Protein AF-A0A534AR55-F1 (afdb_monomer)

Solvent-accessible surface area (backbone atoms only — not comparable to full-atom values): 7853 Å² total; per-residue (Å²): 132,84,61,60,52,70,44,65,52,69,34,85,51,92,55,43,32,31,30,61,45,43,33,37,24,42,66,84,42,78,16,40,30,72,46,45,37,42,34,72,70,40,42,94,54,61,53,88,79,48,75,90,43,54,80,65,38,80,51,74,56,60,66,39,70,44,42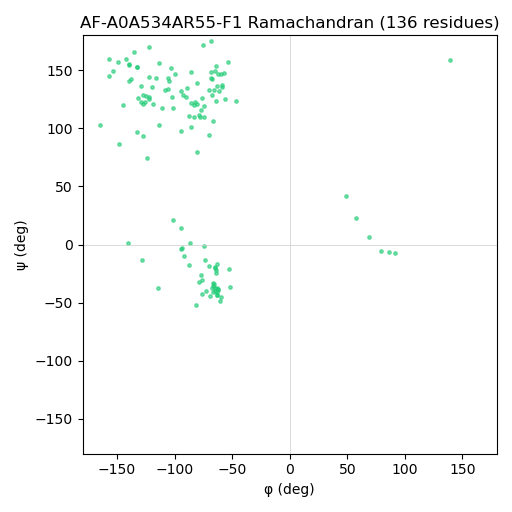,44,79,36,70,48,42,64,32,45,43,66,62,52,90,90,42,68,51,57,55,37,47,59,50,40,71,70,34,90,88,38,46,74,44,51,37,39,25,31,24,40,88,84,69,53,19,31,45,33,37,80,94,44,97,63,65,41,80,41,96,60,74,76,82,64,96,51,52,46,58,74

Radius of gyration: 15.29 Å; Cα contacts (8 Å, |Δi|>4): 285; chains: 1; bounding box: 42×29×42 Å

Sequence (138 aa):
MRHALYLSLLNTGIGPARLRSIELSFAGRPAATVRALLAICCTQEPESSLPNTSYWSSGDLRGFMLQAGKDVALFAWPDAPGDPRWARLDAARKNKNTTIGVRVCYCSVFDECYLHDIAYREPRRVGACPTPAVPYGD

Foldseek 3Di:
DWDKDWDKDAAQDPFWWQWAFKWKDKLPHTDQAVLSRLCVFFDVDPSVPDDPFQPFDQWDSHRPTAGHRDMGIRGMGIRDPPPSSRVRVVVQCVDPNMHTKMWTWIAGPVRFIWIDIPVDPDTDTDPHDDDDPRTHHD

Nearest PDB structures (foldseek):
  6jbz-assembly1_C  TM=3.070E-01  e=4.778E-01  Mycobacterium tuberculosis
  6htn-assembly1_B  TM=5.332E-01  e=7.062E+00  Kordia periserrulae
  1ofz-assembly1_B  TM=3.623E-01  e=9.889E+00  Aleuria aurantia

Structure (mmCIF, N/CA/C/O backbone):
data_AF-A0A534AR55-F1
#
_entry.id   AF-A0A534AR55-F1
#
loop_
_atom_site.group_PDB
_atom_site.id
_atom_site.type_symbol
_atom_site.label_atom_id
_atom_site.label_alt_id
_atom_site.label_comp_id
_atom_site.label_asym_id
_atom_site.label_entity_id
_atom_site.label_seq_id
_atom_site.pdbx_PDB_ins_code
_atom_site.Cartn_x
_atom_site.Cartn_y
_atom_site.Cartn_z
_atom_site.occupancy
_atom_site.B_iso_or_equiv
_atom_site.auth_seq_id
_atom_site.auth_comp_id
_atom_site.auth_asym_id
_atom_site.auth_atom_id
_atom_site.pdbx_PDB_model_num
ATOM 1 N N . MET A 1 1 ? 24.965 -3.003 1.110 1.00 44.12 1 MET A N 1
ATOM 2 C CA . MET A 1 1 ? 23.554 -3.352 1.392 1.00 44.12 1 MET A CA 1
ATOM 3 C C . MET A 1 1 ? 22.839 -3.468 0.056 1.00 44.12 1 MET A C 1
ATOM 5 O O . MET A 1 1 ? 23.085 -2.618 -0.788 1.00 44.12 1 MET A O 1
ATOM 9 N N . ARG A 1 2 ? 22.041 -4.516 -0.176 1.00 52.69 2 ARG A N 1
ATOM 10 C CA . ARG A 1 2 ? 21.234 -4.644 -1.405 1.00 52.69 2 ARG A CA 1
ATOM 11 C C . ARG A 1 2 ? 20.020 -3.713 -1.278 1.00 52.69 2 ARG A C 1
ATOM 13 O O . ARG A 1 2 ? 19.337 -3.787 -0.259 1.00 52.69 2 ARG A O 1
ATOM 20 N N . HIS A 1 3 ? 19.785 -2.821 -2.240 1.00 72.88 3 HIS A N 1
ATOM 21 C CA . HIS A 1 3 ? 18.646 -1.895 -2.204 1.00 72.88 3 HIS A CA 1
ATOM 22 C C . HIS A 1 3 ? 17.366 -2.637 -2.602 1.00 72.88 3 HIS A C 1
ATOM 24 O O . HIS A 1 3 ? 17.249 -3.073 -3.734 1.00 72.88 3 HIS A O 1
ATOM 30 N N . ALA A 1 4 ? 16.387 -2.780 -1.711 1.00 81.06 4 ALA A N 1
ATOM 31 C CA . ALA A 1 4 ? 15.070 -3.304 -2.078 1.00 81.06 4 ALA A CA 1
ATOM 32 C C . ALA A 1 4 ? 14.045 -2.168 -2.125 1.00 81.06 4 ALA A C 1
ATOM 34 O O . ALA A 1 4 ? 14.061 -1.279 -1.270 1.00 81.06 4 ALA A O 1
ATOM 35 N N . LEU A 1 5 ? 13.142 -2.216 -3.101 1.00 84.75 5 LEU A N 1
ATOM 36 C CA . LEU A 1 5 ? 11.927 -1.409 -3.089 1.00 84.75 5 LEU A CA 1
ATOM 37 C C . LEU A 1 5 ? 10.853 -2.217 -2.382 1.00 84.75 5 LEU A C 1
ATOM 39 O O . LEU A 1 5 ? 10.607 -3.360 -2.748 1.00 84.75 5 LEU A O 1
ATOM 43 N N . TYR A 1 6 ? 10.217 -1.644 -1.373 1.00 85.31 6 TYR A N 1
ATOM 44 C CA . TYR A 1 6 ? 9.138 -2.309 -0.662 1.00 85.31 6 TYR A CA 1
ATOM 45 C C . TYR A 1 6 ? 8.031 -1.321 -0.341 1.00 85.31 6 TYR A C 1
ATOM 47 O O . TYR A 1 6 ? 8.257 -0.115 -0.229 1.00 85.31 6 TYR A O 1
ATOM 55 N N . LEU A 1 7 ? 6.832 -1.866 -0.199 1.00 84.31 7 LEU A N 1
ATOM 56 C CA . LEU A 1 7 ? 5.683 -1.164 0.329 1.00 84.31 7 LEU A CA 1
ATOM 57 C C . LEU A 1 7 ? 5.112 -2.013 1.456 1.00 84.31 7 LEU A C 1
ATOM 59 O O . LEU A 1 7 ? 4.735 -3.162 1.230 1.00 84.31 7 LEU A O 1
ATOM 63 N N . SER A 1 8 ? 5.055 -1.454 2.659 1.00 87.69 8 SER A N 1
ATOM 64 C CA . SER A 1 8 ? 4.490 -2.115 3.830 1.00 87.69 8 SER A CA 1
ATOM 65 C C . SER A 1 8 ? 3.539 -1.191 4.577 1.00 87.69 8 SER A C 1
ATOM 67 O O . SER A 1 8 ? 3.650 0.035 4.522 1.00 87.69 8 SER A O 1
ATOM 69 N N . LEU A 1 9 ? 2.579 -1.801 5.263 1.00 89.31 9 LEU A N 1
ATOM 70 C CA . LEU A 1 9 ? 1.705 -1.133 6.213 1.00 89.31 9 LEU A CA 1
ATOM 71 C C . LEU A 1 9 ? 2.216 -1.441 7.611 1.00 89.31 9 LEU A C 1
ATOM 73 O O . LEU A 1 9 ? 2.221 -2.601 8.006 1.00 89.31 9 LEU A O 1
ATOM 77 N N . LEU A 1 10 ? 2.625 -0.414 8.349 1.00 92.31 10 LEU A N 1
ATOM 78 C CA . LEU A 1 10 ? 3.053 -0.525 9.741 1.00 92.31 10 LEU A CA 1
ATOM 79 C C . LEU A 1 10 ? 1.931 -0.039 10.660 1.00 92.31 10 LEU A C 1
ATOM 81 O O . LEU A 1 10 ? 1.469 1.093 10.525 1.00 92.31 10 LEU A O 1
ATOM 85 N N . ASN A 1 11 ? 1.529 -0.860 11.630 1.00 94.50 11 ASN A N 1
ATOM 86 C CA . ASN A 1 11 ? 0.625 -0.415 12.685 1.00 94.50 11 ASN A CA 1
ATOM 87 C C . ASN A 1 11 ? 1.427 0.232 13.823 1.00 94.50 11 ASN A C 1
ATOM 89 O O . ASN A 1 11 ? 1.997 -0.457 14.668 1.00 94.50 11 ASN A O 1
ATOM 93 N N . THR A 1 12 ? 1.451 1.562 13.854 1.00 92.75 12 THR A N 1
ATOM 94 C CA . THR A 1 12 ? 2.079 2.361 14.922 1.00 92.75 12 THR A CA 1
ATOM 95 C C . THR A 1 12 ? 1.148 2.627 16.110 1.00 92.75 12 THR A C 1
ATOM 97 O O . THR A 1 12 ? 1.536 3.313 17.055 1.00 92.75 12 THR A O 1
ATOM 100 N N . GLY A 1 13 ? -0.083 2.108 16.073 1.00 91.19 13 GLY A N 1
ATOM 101 C CA . GLY A 1 13 ? -1.056 2.233 17.150 1.00 91.19 13 GLY A CA 1
ATOM 102 C C . GLY A 1 13 ? -0.764 1.317 18.340 1.00 91.19 13 GLY A C 1
ATOM 103 O O . GLY A 1 13 ? 0.086 0.431 18.292 1.00 91.19 13 GLY A O 1
ATOM 104 N N . ILE A 1 14 ? -1.521 1.521 19.421 1.00 93.69 14 ILE A N 1
ATOM 105 C CA . ILE A 1 14 ? -1.382 0.764 20.678 1.00 93.69 14 ILE A CA 1
ATOM 106 C C . ILE A 1 14 ? -1.986 -0.648 20.565 1.00 93.69 14 ILE A C 1
ATOM 108 O O . ILE A 1 14 ? -1.522 -1.577 21.222 1.00 93.69 14 ILE A O 1
ATOM 112 N N . GLY A 1 15 ? -3.027 -0.821 19.744 1.00 93.88 15 GLY A N 1
ATOM 113 C CA . GLY A 1 15 ? -3.781 -2.071 19.624 1.00 93.88 15 GLY A CA 1
ATOM 114 C C . GLY A 1 15 ? -3.812 -2.640 18.202 1.00 93.88 15 GLY A C 1
ATOM 115 O O . GLY A 1 15 ? -3.408 -1.965 17.251 1.00 93.88 15 GLY A O 1
ATOM 116 N N . PRO A 1 16 ? -4.309 -3.880 18.033 1.00 95.44 16 PRO A N 1
ATOM 117 C CA . PRO A 1 16 ? -4.517 -4.466 16.717 1.00 95.44 16 PRO A CA 1
ATOM 118 C C . PRO A 1 16 ? -5.492 -3.650 15.863 1.00 95.44 16 PRO A C 1
ATOM 120 O O . PRO A 1 16 ? -6.464 -3.081 16.368 1.00 95.44 16 PRO A O 1
ATOM 123 N N . ALA A 1 17 ? -5.249 -3.653 14.558 1.00 96.19 17 ALA A N 1
ATOM 124 C CA . ALA A 1 17 ? -6.089 -3.016 13.561 1.00 96.19 17 ALA A CA 1
ATOM 125 C C . ALA A 1 17 ? -6.616 -4.069 12.584 1.00 96.19 17 ALA A C 1
ATOM 127 O O . ALA A 1 17 ? -5.842 -4.748 11.907 1.00 96.19 17 ALA A O 1
ATOM 128 N N . ARG A 1 18 ? -7.941 -4.188 12.489 1.00 95.69 18 ARG A N 1
ATOM 129 C CA . ARG A 1 18 ? -8.597 -5.002 11.469 1.00 95.69 18 ARG A CA 1
ATOM 130 C C . ARG A 1 18 ? -8.589 -4.230 10.159 1.00 95.69 18 ARG A C 1
ATOM 132 O O . ARG A 1 18 ? -9.326 -3.252 10.021 1.00 95.69 18 ARG A O 1
ATOM 139 N N . LEU A 1 19 ? -7.796 -4.672 9.192 1.00 94.25 19 LEU A N 1
ATOM 140 C CA . LEU A 1 19 ? -7.785 -4.092 7.855 1.00 94.25 19 LEU A CA 1
ATOM 141 C C . LEU A 1 19 ? -9.134 -4.354 7.176 1.00 94.25 19 LEU A C 1
ATOM 143 O O . LEU A 1 19 ? -9.673 -5.459 7.227 1.00 94.25 19 LEU A O 1
ATOM 147 N N . ARG A 1 20 ? -9.724 -3.322 6.575 1.00 94.38 20 ARG A N 1
ATOM 148 C CA . ARG A 1 20 ? -11.019 -3.408 5.879 1.00 94.38 20 ARG A CA 1
ATOM 149 C C . ARG A 1 20 ? -10.875 -3.170 4.391 1.00 94.38 20 ARG A C 1
ATOM 151 O O . ARG A 1 20 ? -11.569 -3.818 3.615 1.00 94.38 20 ARG A O 1
ATOM 158 N N . SER A 1 21 ? -9.998 -2.254 4.007 1.00 93.00 21 SER A N 1
ATOM 159 C CA . SER A 1 21 ? -9.659 -2.005 2.614 1.00 93.00 21 SER A CA 1
ATOM 160 C C . SER A 1 21 ? -8.259 -1.426 2.500 1.00 93.00 21 SER A C 1
ATOM 162 O O . SER A 1 21 ? -7.782 -0.709 3.382 1.00 93.00 21 SER A O 1
ATOM 164 N N . ILE A 1 22 ? -7.628 -1.739 1.377 1.00 92.00 22 ILE A N 1
ATOM 165 C CA . ILE A 1 22 ? -6.400 -1.115 0.907 1.00 92.00 22 ILE A CA 1
ATOM 166 C C . ILE A 1 22 ? -6.678 -0.700 -0.535 1.00 92.00 22 ILE A C 1
ATOM 168 O O . ILE A 1 22 ? -7.295 -1.449 -1.292 1.00 92.00 22 ILE A O 1
ATOM 172 N N . GLU A 1 23 ? -6.254 0.498 -0.900 1.00 92.69 23 GLU A N 1
ATOM 173 C CA . GLU A 1 23 ? -6.321 1.024 -2.257 1.00 92.69 23 GLU A CA 1
ATOM 174 C C . GLU A 1 23 ? -4.931 1.505 -2.649 1.00 92.69 23 GLU A C 1
ATOM 176 O O . GLU A 1 23 ? -4.302 2.284 -1.925 1.00 92.69 23 GLU A O 1
ATOM 181 N N . LEU A 1 24 ? -4.466 1.038 -3.805 1.00 90.88 24 LEU A N 1
ATOM 182 C CA . LEU A 1 24 ? -3.227 1.486 -4.421 1.00 90.88 24 LEU A CA 1
ATOM 183 C C . LEU A 1 24 ? -3.556 2.382 -5.610 1.00 90.88 24 LEU A C 1
ATOM 185 O O . LEU A 1 24 ? -4.519 2.150 -6.341 1.00 90.88 24 LEU A O 1
ATOM 189 N N . SER A 1 25 ? -2.746 3.411 -5.824 1.00 91.69 25 SER A N 1
ATOM 190 C CA . SER A 1 25 ? -2.853 4.250 -7.014 1.00 91.69 25 SER A CA 1
ATOM 191 C C . SER A 1 25 ? -1.507 4.817 -7.439 1.00 91.69 25 SER A C 1
ATOM 193 O O . SER A 1 25 ? -0.588 4.959 -6.635 1.00 91.69 25 SER A O 1
ATOM 195 N N . PHE A 1 26 ? -1.395 5.176 -8.714 1.00 90.88 26 PHE A N 1
ATOM 196 C CA . PHE A 1 26 ? -0.261 5.925 -9.241 1.00 90.88 26 PHE A CA 1
ATOM 197 C C . PHE A 1 26 ? -0.758 7.168 -9.965 1.00 90.88 26 PHE A C 1
ATOM 199 O O . PHE A 1 26 ? -1.568 7.059 -10.886 1.00 90.88 26 PHE A O 1
ATOM 206 N N . ALA A 1 27 ? -0.294 8.347 -9.542 1.00 88.75 27 ALA A N 1
ATOM 207 C CA . ALA A 1 27 ? -0.742 9.630 -10.092 1.00 88.75 27 ALA A CA 1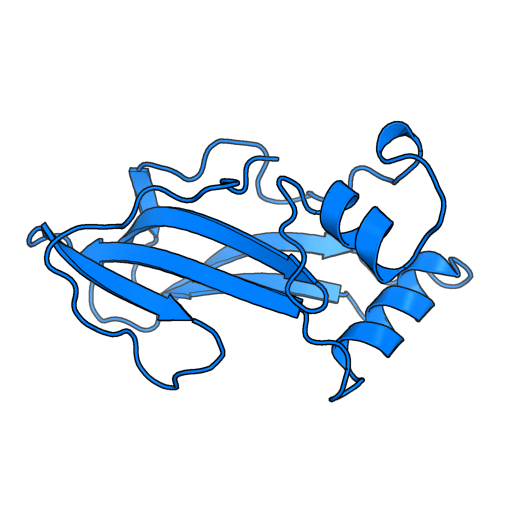
ATOM 208 C C . ALA A 1 27 ? -2.286 9.740 -10.153 1.00 88.75 27 ALA A C 1
ATOM 210 O O . ALA A 1 27 ? -2.860 10.169 -11.151 1.00 88.75 27 ALA A O 1
ATOM 211 N N . GLY A 1 28 ? -2.964 9.272 -9.096 1.00 88.88 28 GLY A N 1
ATOM 212 C CA . GLY A 1 28 ? -4.428 9.268 -8.978 1.00 88.88 28 GLY A CA 1
ATOM 213 C C . GLY A 1 28 ? -5.153 8.150 -9.736 1.00 88.88 28 GLY A C 1
ATOM 214 O O . GLY A 1 28 ? -6.361 7.996 -9.570 1.00 88.88 28 GLY A O 1
ATOM 215 N N . ARG A 1 29 ? -4.454 7.335 -10.536 1.00 91.69 29 ARG A N 1
ATOM 216 C CA . ARG A 1 29 ? -5.053 6.189 -11.234 1.00 91.69 29 ARG A CA 1
ATOM 217 C C . ARG A 1 29 ? -5.055 4.954 -10.325 1.00 91.69 29 ARG A C 1
ATOM 219 O O . ARG A 1 29 ? -3.970 4.556 -9.898 1.00 91.69 29 ARG A O 1
ATOM 226 N N . PRO A 1 30 ? -6.217 4.345 -10.028 1.00 92.69 30 PRO A N 1
ATOM 227 C CA . PRO A 1 30 ? -6.297 3.190 -9.138 1.00 92.69 30 PRO A CA 1
ATOM 228 C C . PRO A 1 30 ? -5.655 1.938 -9.752 1.00 92.69 30 PRO A C 1
ATOM 230 O O . PRO A 1 30 ? -5.701 1.739 -10.966 1.00 92.69 30 PRO A O 1
ATOM 233 N N . ALA A 1 31 ? -5.092 1.088 -8.895 1.00 90.44 31 ALA A N 1
ATOM 234 C CA . ALA A 1 31 ? -4.463 -0.181 -9.238 1.00 90.44 31 ALA A CA 1
ATOM 235 C C . ALA A 1 31 ? -4.973 -1.293 -8.306 1.00 90.44 31 ALA A C 1
ATOM 237 O O . ALA A 1 31 ? -4.894 -1.163 -7.086 1.00 90.44 31 ALA A O 1
ATOM 238 N N . ALA A 1 32 ? -5.480 -2.386 -8.883 1.00 88.81 32 ALA A N 1
ATOM 239 C CA . ALA A 1 32 ? -5.988 -3.535 -8.122 1.00 88.81 32 ALA A CA 1
ATOM 240 C C . ALA A 1 32 ? -4.867 -4.434 -7.572 1.00 88.81 32 ALA A C 1
ATOM 242 O O . ALA A 1 32 ? -5.040 -5.099 -6.558 1.00 88.81 32 ALA A O 1
ATOM 243 N N . THR A 1 33 ? -3.710 -4.428 -8.226 1.00 86.00 33 THR A N 1
ATOM 244 C CA . THR A 1 33 ? -2.538 -5.242 -7.892 1.00 86.00 33 THR A CA 1
ATOM 245 C C . THR A 1 33 ? -1.282 -4.382 -7.959 1.00 86.00 33 THR A C 1
ATOM 247 O O . THR A 1 33 ? -1.267 -3.290 -8.544 1.00 86.00 33 THR A O 1
ATOM 250 N N . VAL A 1 34 ? -0.183 -4.880 -7.405 1.00 83.50 34 VAL A N 1
ATOM 251 C CA . VAL A 1 34 ? 1.121 -4.234 -7.550 1.00 83.50 34 VAL A CA 1
ATOM 252 C C . VAL A 1 34 ? 1.590 -4.299 -9.002 1.00 83.50 34 VAL A C 1
ATOM 254 O O . VAL A 1 34 ? 2.171 -3.338 -9.507 1.00 83.50 34 VAL A O 1
ATOM 257 N N . ARG A 1 35 ? 1.293 -5.387 -9.721 1.00 83.69 35 ARG A N 1
ATOM 258 C CA . ARG A 1 35 ? 1.592 -5.468 -11.156 1.00 83.69 35 ARG A CA 1
ATOM 259 C C . ARG A 1 35 ? 0.805 -4.423 -11.954 1.00 83.69 35 ARG A C 1
ATOM 261 O O . ARG A 1 35 ? 1.393 -3.762 -12.806 1.00 83.69 35 ARG A O 1
ATOM 268 N N . ALA A 1 36 ? -0.469 -4.184 -11.637 1.00 88.25 36 ALA A N 1
ATOM 269 C CA . ALA A 1 36 ? -1.246 -3.108 -12.252 1.00 88.25 36 ALA A CA 1
ATOM 270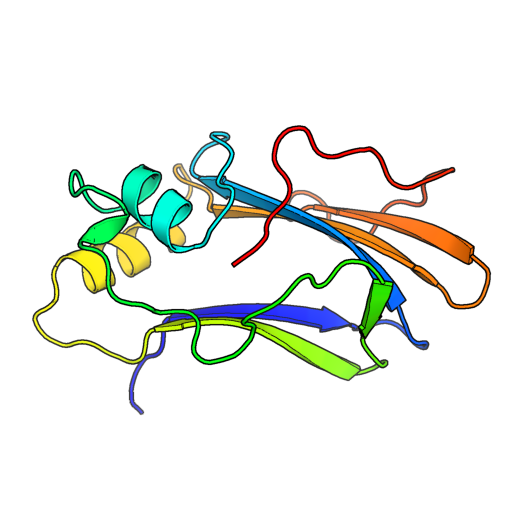 C C . ALA A 1 36 ? -0.640 -1.728 -11.944 1.00 88.25 36 ALA A C 1
ATOM 272 O O . ALA A 1 36 ? -0.545 -0.883 -12.833 1.00 88.25 36 ALA A O 1
ATOM 273 N N . LEU A 1 37 ? -0.152 -1.505 -10.719 1.00 87.94 37 LEU A N 1
ATOM 274 C CA . LEU A 1 37 ? 0.562 -0.276 -10.358 1.00 87.94 37 LEU A CA 1
ATOM 275 C C . LEU A 1 37 ? 1.822 -0.087 -11.221 1.00 87.94 37 LEU A C 1
ATOM 277 O O . LEU A 1 37 ? 2.056 1.002 -11.746 1.00 87.94 37 LEU A O 1
ATOM 281 N N . LEU A 1 38 ? 2.610 -1.148 -11.410 1.00 85.00 38 LEU A N 1
ATOM 282 C CA . LEU A 1 38 ? 3.812 -1.153 -12.251 1.00 85.00 38 LEU A CA 1
ATOM 283 C C . LEU A 1 38 ? 3.499 -0.932 -13.737 1.00 85.00 38 LEU A C 1
ATOM 285 O O . LEU A 1 38 ? 4.249 -0.228 -14.417 1.00 85.00 38 LEU A O 1
ATOM 289 N N . ALA A 1 39 ? 2.395 -1.490 -14.235 1.00 87.81 39 ALA A N 1
ATOM 290 C CA . ALA A 1 39 ? 1.899 -1.255 -15.589 1.00 87.81 39 ALA A CA 1
ATOM 291 C C . ALA A 1 39 ? 1.429 0.197 -15.792 1.00 87.81 39 ALA A C 1
ATOM 293 O O . ALA A 1 39 ? 1.595 0.759 -16.867 1.00 87.81 39 ALA A O 1
ATOM 294 N N . ILE A 1 40 ? 0.880 0.849 -14.760 1.00 88.00 40 ILE A N 1
ATOM 295 C CA . ILE A 1 40 ? 0.497 2.269 -14.834 1.00 88.00 40 ILE A CA 1
ATOM 296 C C . ILE A 1 40 ? 1.728 3.183 -14.747 1.00 88.00 40 ILE A C 1
ATOM 298 O O . ILE A 1 40 ? 1.808 4.177 -15.467 1.00 88.00 40 ILE A O 1
ATOM 302 N N . CYS A 1 41 ? 2.662 2.877 -13.846 1.00 85.56 41 CYS A N 1
ATOM 303 C CA . CYS A 1 41 ? 3.810 3.731 -13.547 1.00 85.56 41 CYS A CA 1
ATOM 304 C C . CYS A 1 41 ? 4.961 3.594 -14.541 1.00 85.56 41 CYS A C 1
ATOM 306 O O . CYS A 1 41 ? 5.538 4.588 -14.981 1.00 85.56 41 CYS A O 1
ATOM 308 N N . CYS A 1 42 ? 5.394 2.356 -14.768 1.00 82.69 42 CYS A N 1
ATOM 309 C CA . CYS A 1 42 ? 6.808 2.100 -15.008 1.00 82.69 42 CYS A CA 1
ATOM 310 C C . CYS A 1 42 ? 7.054 1.276 -16.283 1.00 82.69 42 CYS A C 1
ATOM 312 O O . CYS A 1 42 ? 8.191 1.178 -16.758 1.00 82.69 42 CYS A O 1
ATOM 314 N N . THR A 1 43 ? 6.016 0.668 -16.856 1.00 73.56 43 THR A N 1
ATOM 315 C CA . THR A 1 43 ? 6.123 -0.189 -18.044 1.00 73.56 43 THR A CA 1
ATOM 316 C C . THR A 1 43 ? 4.952 0.066 -18.991 1.00 73.56 43 THR A C 1
ATOM 318 O O . THR A 1 43 ? 3.904 0.519 -18.557 1.00 73.56 43 THR A O 1
ATOM 321 N N . GLN A 1 44 ? 5.124 -0.214 -20.282 1.00 73.12 44 GLN A N 1
ATOM 322 C CA . GLN A 1 44 ? 3.996 -0.374 -21.215 1.00 73.12 44 GLN A CA 1
ATOM 323 C C . GLN A 1 44 ? 3.723 -1.859 -21.482 1.00 73.12 44 GLN A C 1
ATOM 325 O O . GLN A 1 44 ? 3.171 -2.233 -22.512 1.00 73.12 44 GLN A O 1
ATOM 330 N N . GLU A 1 45 ? 4.179 -2.711 -20.569 1.00 76.12 45 GLU A N 1
ATOM 331 C CA . GLU A 1 45 ? 4.046 -4.151 -20.671 1.00 76.12 45 GLU A CA 1
ATOM 332 C C . GLU A 1 45 ? 2.689 -4.590 -20.102 1.00 76.12 45 GLU A C 1
ATOM 334 O O . GLU A 1 45 ? 2.175 -3.958 -19.172 1.00 76.12 45 GLU A O 1
ATOM 339 N N . PRO A 1 46 ? 2.088 -5.664 -20.639 1.00 76.19 46 PRO A N 1
ATOM 340 C CA . PRO A 1 46 ? 0.900 -6.251 -20.041 1.00 76.19 46 PRO A CA 1
ATOM 341 C C . PRO A 1 46 ? 1.207 -6.771 -18.631 1.00 76.19 46 PRO A C 1
ATOM 343 O O . PRO A 1 46 ? 2.289 -7.288 -18.364 1.00 76.19 46 PRO A O 1
ATOM 346 N N . GLU A 1 47 ? 0.226 -6.696 -17.728 1.00 76.06 47 GLU A N 1
ATOM 347 C CA . GLU A 1 47 ? 0.380 -7.131 -16.332 1.00 76.06 47 GLU A CA 1
ATOM 348 C C . GLU A 1 47 ? 0.931 -8.565 -16.215 1.00 76.06 47 GLU A C 1
ATOM 350 O O . GLU A 1 47 ? 1.761 -8.856 -15.357 1.00 76.06 47 GLU A O 1
ATOM 355 N N . SER A 1 48 ? 0.523 -9.445 -17.133 1.00 73.69 48 SER A N 1
ATOM 356 C CA . SER A 1 48 ? 0.915 -10.854 -17.184 1.00 73.69 48 SER A CA 1
ATOM 357 C C . SER A 1 48 ? 2.400 -11.101 -17.460 1.00 73.69 48 SER A C 1
ATOM 359 O O . SER A 1 48 ? 2.877 -12.199 -17.189 1.00 73.69 48 SER A O 1
ATOM 361 N N . SER A 1 49 ? 3.135 -10.135 -18.025 1.00 70.31 49 SER A N 1
ATOM 362 C CA . SER A 1 49 ? 4.583 -10.261 -18.256 1.00 70.31 49 SER A CA 1
ATOM 363 C C . SER A 1 49 ? 5.424 -9.667 -17.126 1.00 70.31 49 SER A C 1
ATOM 365 O O . SER A 1 49 ? 6.655 -9.765 -17.151 1.00 70.31 49 SER A O 1
ATOM 367 N N . LEU A 1 50 ? 4.784 -9.046 -16.131 1.00 70.00 50 LEU A N 1
ATOM 368 C CA . LEU A 1 50 ? 5.476 -8.495 -14.977 1.00 70.00 50 LEU A CA 1
ATOM 369 C C . LEU A 1 50 ? 5.791 -9.609 -13.970 1.00 70.00 50 LEU A C 1
ATOM 371 O O . LEU A 1 50 ? 4.957 -10.490 -13.741 1.00 70.00 50 LEU A O 1
ATOM 375 N N . PRO A 1 51 ? 6.991 -9.592 -13.358 1.00 65.12 51 PRO A N 1
ATOM 376 C CA . PRO A 1 51 ? 7.369 -10.601 -12.381 1.00 65.12 51 PRO A CA 1
ATOM 377 C C . PRO A 1 51 ? 6.355 -10.640 -11.238 1.00 65.12 51 PRO A C 1
ATOM 379 O O . PRO A 1 51 ? 5.788 -9.613 -10.855 1.00 65.12 51 PRO A O 1
ATOM 382 N N . ASN A 1 52 ? 6.143 -11.828 -10.669 1.00 64.69 52 ASN A N 1
ATOM 383 C CA . ASN A 1 52 ? 5.396 -11.933 -9.426 1.00 64.69 52 ASN A CA 1
ATOM 384 C C . ASN A 1 52 ? 6.261 -11.348 -8.303 1.00 64.69 52 ASN A C 1
ATOM 386 O O . ASN A 1 52 ? 7.168 -12.002 -7.793 1.00 64.69 52 ASN A O 1
ATOM 390 N N . THR A 1 53 ? 6.060 -10.067 -8.009 1.00 59.03 53 THR A N 1
ATOM 391 C CA . THR A 1 53 ? 6.870 -9.302 -7.053 1.00 59.03 53 THR A CA 1
ATOM 392 C C . THR A 1 53 ? 6.282 -9.297 -5.641 1.00 59.03 53 THR A C 1
ATOM 394 O O . THR A 1 53 ? 6.889 -8.770 -4.709 1.00 59.03 53 THR A O 1
ATOM 397 N N . SER A 1 54 ? 5.113 -9.903 -5.445 1.00 55.38 54 SER A N 1
ATOM 398 C CA . SER A 1 54 ? 4.492 -10.115 -4.141 1.00 55.38 54 SER A CA 1
ATOM 399 C C . SER A 1 54 ? 5.121 -11.335 -3.464 1.00 55.38 54 SER A C 1
ATOM 401 O O . SER A 1 54 ? 4.577 -12.432 -3.452 1.00 55.38 54 SER A O 1
ATOM 403 N N . TYR A 1 55 ? 6.305 -11.153 -2.876 1.00 51.94 55 TYR A N 1
ATOM 404 C CA . TYR A 1 55 ? 6.920 -12.200 -2.052 1.00 51.94 55 TYR A CA 1
ATOM 405 C C . TYR A 1 55 ? 6.232 -12.381 -0.681 1.00 51.94 55 TYR A C 1
ATOM 407 O O . TYR A 1 55 ? 6.520 -13.367 -0.009 1.00 51.94 55 TYR A O 1
ATOM 415 N N . TRP A 1 56 ? 5.356 -11.455 -0.243 1.00 50.16 56 TRP A N 1
ATOM 416 C CA . TRP A 1 56 ? 4.938 -11.387 1.172 1.00 50.16 56 TRP A CA 1
ATOM 417 C C . TRP A 1 56 ? 3.460 -11.084 1.484 1.00 50.16 56 TRP A C 1
ATOM 419 O O . TRP A 1 56 ? 3.087 -11.126 2.653 1.00 50.16 56 TRP A O 1
ATOM 429 N N . SER A 1 57 ? 2.581 -10.918 0.495 1.00 50.97 57 SER A N 1
ATOM 430 C CA . SER A 1 57 ? 1.132 -11.019 0.727 1.00 50.97 57 SER A CA 1
ATOM 431 C C . SER A 1 57 ? 0.434 -11.554 -0.519 1.00 50.97 57 SER A C 1
ATOM 433 O O . SER A 1 57 ? 0.008 -10.788 -1.374 1.00 50.97 57 SER A O 1
ATOM 435 N N . SER A 1 58 ? 0.362 -12.877 -0.651 1.00 47.97 58 SER A N 1
ATOM 436 C CA . SER A 1 58 ? -0.637 -13.510 -1.513 1.00 47.97 58 SER A CA 1
ATOM 437 C C . SER A 1 58 ? -1.893 -13.707 -0.668 1.00 47.97 58 SER A C 1
ATOM 439 O O . SER A 1 58 ? -1.866 -14.514 0.269 1.00 47.97 58 SER A O 1
ATOM 441 N N . GLY A 1 59 ? -2.963 -12.968 -0.944 1.00 57.19 59 GLY A N 1
ATOM 442 C CA . GLY A 1 59 ? -4.242 -13.159 -0.271 1.00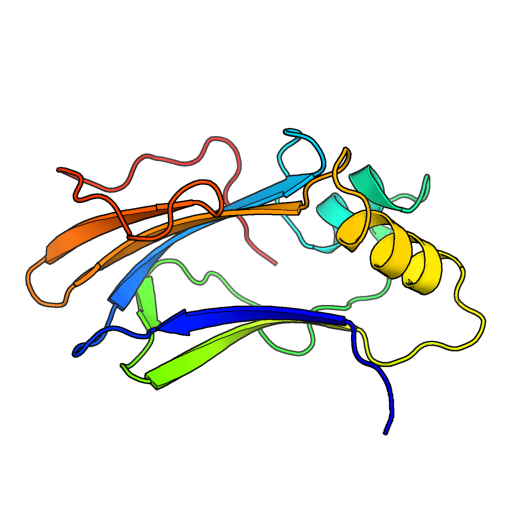 57.19 59 GLY A CA 1
ATOM 443 C C . GLY A 1 59 ? -4.982 -11.880 0.100 1.00 57.19 59 GLY A C 1
ATOM 444 O O . GLY A 1 59 ? -4.428 -10.794 0.258 1.00 57.19 5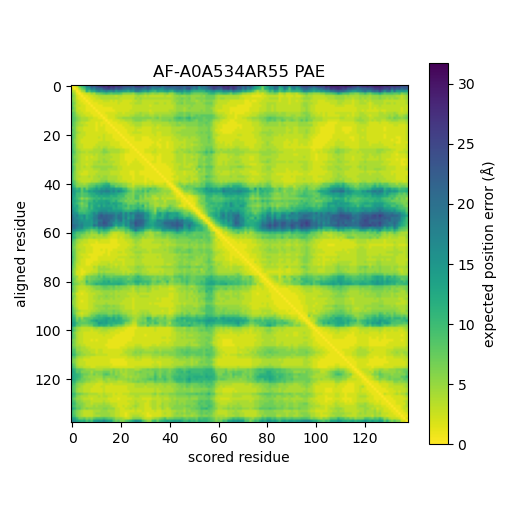9 GLY A O 1
ATOM 445 N N . ASP A 1 60 ? -6.284 -12.054 0.295 1.00 69.19 60 ASP A N 1
ATOM 446 C CA . ASP A 1 60 ? -7.198 -11.004 0.712 1.00 69.19 60 ASP A CA 1
ATOM 447 C C . ASP A 1 60 ? -6.886 -10.528 2.143 1.00 69.19 60 ASP A C 1
ATOM 449 O O . ASP A 1 60 ? -7.177 -11.213 3.124 1.00 69.19 60 ASP A O 1
ATOM 453 N N . LEU A 1 61 ? -6.305 -9.332 2.270 1.00 78.12 61 LEU A N 1
ATOM 454 C CA . LEU A 1 61 ? -6.025 -8.706 3.566 1.00 78.12 61 LEU A CA 1
ATOM 455 C C . LEU A 1 61 ? -7.291 -8.155 4.249 1.00 78.12 61 LEU A C 1
ATOM 457 O O . LEU A 1 61 ? -7.209 -7.634 5.366 1.00 78.12 61 LEU A O 1
ATOM 461 N N . ARG A 1 62 ? -8.478 -8.252 3.632 1.00 82.38 62 ARG A N 1
ATOM 462 C CA . ARG A 1 62 ? -9.735 -7.853 4.281 1.00 82.38 62 ARG A CA 1
ATOM 463 C C . ARG A 1 62 ? -10.008 -8.753 5.483 1.00 82.38 62 ARG A C 1
ATOM 465 O O . ARG A 1 62 ? -10.108 -9.968 5.385 1.00 82.38 62 ARG A O 1
ATOM 472 N N . GLY A 1 63 ? -10.164 -8.131 6.645 1.00 85.38 63 GLY A N 1
ATOM 473 C CA . GLY A 1 63 ? -10.350 -8.820 7.918 1.00 85.38 63 GLY A CA 1
ATOM 474 C C . GLY A 1 63 ? -9.046 -9.212 8.612 1.00 85.38 63 GLY A C 1
ATOM 475 O O . GLY A 1 63 ? -9.105 -9.624 9.771 1.00 85.38 63 GLY A O 1
ATOM 476 N N . PHE A 1 64 ? -7.885 -9.033 7.969 1.00 90.50 64 PHE A N 1
ATOM 477 C CA . PHE A 1 64 ? -6.593 -9.302 8.591 1.00 90.50 64 PHE A CA 1
ATOM 478 C C . PHE A 1 64 ? -6.384 -8.404 9.816 1.00 90.50 64 PHE A C 1
ATOM 480 O O . PHE A 1 64 ? -6.596 -7.191 9.760 1.00 90.50 64 PHE A O 1
ATOM 487 N N . MET A 1 65 ? -5.962 -9.007 10.927 1.00 93.31 65 MET A N 1
ATOM 488 C CA . MET A 1 65 ? -5.653 -8.303 12.171 1.00 93.31 65 MET A CA 1
ATOM 489 C C . MET A 1 65 ? -4.163 -7.979 12.234 1.00 93.31 65 MET A C 1
ATOM 491 O O . MET A 1 65 ? -3.352 -8.809 12.643 1.00 93.31 65 MET A O 1
ATOM 495 N N . LEU A 1 66 ? -3.806 -6.750 11.868 1.00 94.06 66 LEU A N 1
ATOM 496 C CA . LEU A 1 66 ? -2.438 -6.263 11.981 1.00 94.06 66 LEU A CA 1
ATOM 497 C C . LEU A 1 66 ? -2.149 -5.859 13.431 1.00 94.06 66 LEU A C 1
ATOM 499 O O . LEU A 1 66 ? -2.706 -4.888 13.947 1.00 94.06 66 LEU A O 1
ATOM 503 N N . GLN A 1 67 ? -1.284 -6.616 14.102 1.00 95.75 67 GLN A N 1
ATOM 504 C CA . GLN A 1 67 ? -0.895 -6.364 15.492 1.00 95.75 67 GLN A CA 1
ATOM 505 C C . GLN A 1 67 ? -0.151 -5.031 15.653 1.00 95.75 67 GLN A C 1
ATOM 507 O O . GLN A 1 67 ? 0.508 -4.557 14.729 1.00 95.75 67 GLN A O 1
ATOM 512 N N . ALA A 1 68 ? -0.226 -4.452 16.850 1.00 95.56 68 ALA A N 1
ATOM 513 C CA . ALA A 1 68 ? 0.529 -3.255 17.205 1.00 95.56 68 ALA A CA 1
ATOM 514 C C . ALA A 1 68 ? 2.043 -3.481 17.054 1.00 95.56 68 ALA A C 1
ATOM 516 O O . ALA A 1 68 ? 2.573 -4.522 17.452 1.00 95.56 68 ALA A O 1
ATOM 517 N N . GLY A 1 69 ? 2.735 -2.511 16.459 1.00 95.75 69 GLY A N 1
ATOM 518 C CA . GLY A 1 69 ? 4.173 -2.570 16.195 1.00 95.75 69 GLY A CA 1
ATOM 519 C C . GLY A 1 69 ? 4.590 -3.594 15.135 1.00 95.75 69 GLY A C 1
ATOM 520 O O . GLY A 1 69 ? 5.787 -3.815 14.958 1.00 95.75 69 GLY A O 1
ATOM 521 N N . LYS A 1 70 ? 3.638 -4.240 14.450 1.00 94.88 70 LYS A N 1
ATOM 522 C CA . LYS A 1 70 ? 3.910 -5.144 13.328 1.00 94.88 70 LYS A CA 1
ATOM 523 C C . LYS A 1 70 ? 3.606 -4.467 12.006 1.00 94.88 70 LYS A C 1
ATOM 525 O O . LYS A 1 70 ? 2.735 -3.596 11.919 1.00 94.88 70 LYS A O 1
ATOM 530 N N . ASP A 1 71 ? 4.312 -4.913 10.981 1.00 91.62 71 ASP A N 1
ATOM 531 C CA . ASP A 1 71 ? 4.062 -4.552 9.603 1.00 91.62 71 ASP A CA 1
ATOM 532 C C . ASP A 1 71 ? 3.577 -5.745 8.776 1.00 91.62 71 ASP A C 1
ATOM 534 O O . ASP A 1 71 ? 3.812 -6.909 9.102 1.00 91.62 71 ASP A O 1
ATOM 538 N N . VAL A 1 72 ? 2.871 -5.429 7.697 1.00 87.81 72 VAL A N 1
ATOM 539 C CA . VAL A 1 72 ? 2.579 -6.358 6.608 1.00 87.81 72 VAL A CA 1
ATOM 540 C C . VAL A 1 72 ? 3.120 -5.760 5.319 1.00 87.81 72 VAL A C 1
ATOM 542 O O . VAL A 1 72 ? 2.808 -4.621 4.966 1.00 87.81 72 VAL A O 1
ATOM 545 N N . ALA A 1 73 ? 3.963 -6.512 4.622 1.00 84.81 73 ALA A N 1
ATOM 546 C CA . ALA A 1 73 ? 4.492 -6.107 3.331 1.00 84.81 73 ALA A CA 1
ATOM 547 C C . ALA A 1 73 ? 3.459 -6.398 2.237 1.00 84.81 73 ALA A C 1
ATOM 549 O O . ALA A 1 73 ? 3.081 -7.547 2.041 1.00 84.81 73 ALA A O 1
ATOM 550 N N . LEU A 1 74 ? 3.040 -5.360 1.512 1.00 80.44 74 LEU A N 1
ATOM 551 C CA . LEU A 1 74 ? 2.212 -5.487 0.307 1.00 80.44 74 LEU A CA 1
ATOM 552 C C . LEU A 1 74 ? 3.070 -5.903 -0.895 1.00 80.44 74 LEU A C 1
ATOM 554 O O . LEU A 1 74 ? 2.629 -6.596 -1.804 1.00 80.44 74 LEU A O 1
ATOM 558 N N . PHE A 1 75 ? 4.326 -5.455 -0.910 1.00 81.75 75 PHE A N 1
ATOM 559 C CA . PHE A 1 75 ? 5.252 -5.698 -2.006 1.00 81.75 75 PHE A CA 1
ATOM 560 C C . PHE A 1 75 ? 6.699 -5.593 -1.547 1.00 81.75 75 PHE A C 1
ATOM 562 O O . PHE A 1 75 ? 7.042 -4.732 -0.734 1.00 81.75 75 PHE A O 1
ATOM 569 N N . ALA A 1 76 ? 7.553 -6.426 -2.139 1.00 82.25 76 ALA A N 1
ATOM 570 C CA . ALA A 1 76 ? 8.995 -6.298 -2.040 1.00 82.25 76 ALA A CA 1
ATOM 571 C C . ALA A 1 76 ? 9.644 -6.721 -3.362 1.00 82.25 76 ALA A C 1
ATOM 573 O O . ALA A 1 76 ? 9.538 -7.870 -3.781 1.00 82.25 76 ALA A O 1
ATOM 574 N N . TRP A 1 77 ? 10.372 -5.805 -3.989 1.00 81.50 77 TRP A N 1
ATOM 575 C CA . TRP A 1 77 ? 11.215 -6.067 -5.146 1.00 81.50 77 TRP A CA 1
ATOM 576 C C . TRP A 1 77 ? 12.677 -5.866 -4.746 1.00 81.50 77 TRP A C 1
ATOM 578 O O . TRP A 1 77 ? 13.138 -4.723 -4.613 1.00 81.50 77 TRP A O 1
ATOM 588 N N . PRO A 1 78 ? 13.412 -6.974 -4.521 1.00 82.50 78 PRO A N 1
ATOM 589 C CA . PRO A 1 78 ? 14.846 -6.929 -4.283 1.00 82.50 78 PRO A CA 1
ATOM 590 C C . PRO A 1 78 ? 15.575 -6.173 -5.391 1.00 82.50 78 PRO A C 1
ATOM 592 O O . PRO A 1 78 ? 15.077 -6.084 -6.513 1.00 82.50 78 PRO A O 1
ATOM 595 N N . ASP A 1 79 ? 16.762 -5.661 -5.073 1.00 80.75 79 ASP A N 1
ATOM 596 C CA . ASP A 1 79 ? 17.645 -5.021 -6.048 1.00 80.75 79 ASP A CA 1
ATOM 597 C C . ASP A 1 79 ? 17.755 -5.890 -7.303 1.00 80.75 79 ASP A C 1
ATOM 599 O O . ASP A 1 79 ? 18.125 -7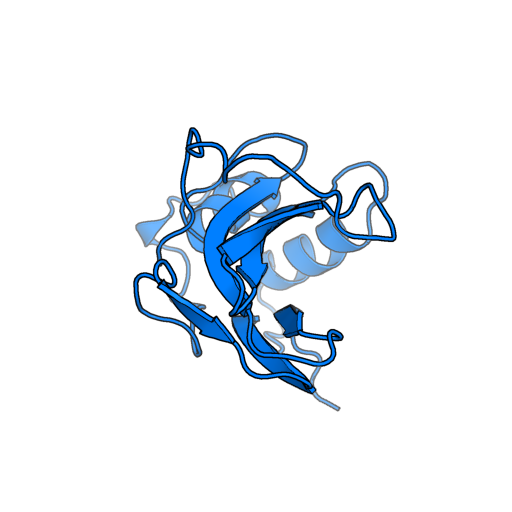.067 -7.216 1.00 80.75 79 ASP A O 1
ATOM 603 N N . ALA A 1 80 ? 17.420 -5.316 -8.454 1.00 77.62 80 ALA A N 1
ATOM 604 C CA . ALA A 1 80 ? 17.451 -5.996 -9.740 1.00 77.62 80 ALA A CA 1
ATOM 605 C C . ALA A 1 80 ? 18.347 -5.204 -10.706 1.00 77.62 80 ALA A C 1
ATOM 607 O O . ALA A 1 80 ? 17.838 -4.511 -11.594 1.00 77.62 80 ALA A O 1
ATOM 608 N N . PRO A 1 81 ? 19.686 -5.262 -10.535 1.00 74.62 81 PRO A N 1
ATOM 609 C CA . PRO A 1 81 ? 20.615 -4.540 -11.393 1.00 74.62 81 PRO A CA 1
ATOM 610 C C . PRO A 1 81 ? 20.402 -4.927 -12.859 1.00 74.62 81 PRO A C 1
ATOM 612 O O . PRO A 1 81 ? 20.441 -6.104 -13.208 1.00 74.62 81 PRO A O 1
ATOM 615 N N . GLY A 1 82 ? 20.172 -3.930 -13.713 1.00 79.31 82 GLY A N 1
ATOM 616 C CA . GLY A 1 82 ? 19.915 -4.132 -15.141 1.00 79.31 82 GLY A CA 1
ATOM 617 C C . GLY A 1 82 ? 18.440 -4.285 -15.525 1.00 79.31 82 GLY A C 1
ATOM 618 O O . GLY A 1 82 ? 18.150 -4.255 -16.717 1.00 79.31 82 GLY A O 1
ATOM 619 N N . ASP A 1 83 ? 17.504 -4.377 -14.570 1.00 83.31 83 ASP A N 1
ATOM 620 C CA . ASP A 1 83 ? 16.072 -4.317 -14.883 1.00 83.31 83 ASP A CA 1
ATOM 621 C C . ASP A 1 83 ? 15.615 -2.846 -15.000 1.00 83.31 83 ASP A C 1
ATOM 623 O O . ASP A 1 83 ? 15.528 -2.133 -13.990 1.00 83.31 83 ASP A O 1
ATOM 627 N N . PRO A 1 84 ? 15.287 -2.349 -16.211 1.00 83.19 84 PRO A N 1
ATOM 628 C CA . PRO A 1 84 ? 14.866 -0.962 -16.393 1.00 83.19 84 PRO A CA 1
ATOM 629 C C . PRO A 1 84 ? 13.553 -0.642 -15.667 1.00 83.19 84 PRO A C 1
ATOM 631 O O . PRO A 1 84 ? 13.284 0.522 -15.372 1.00 83.19 84 PRO A O 1
ATOM 634 N N . ARG A 1 85 ? 12.727 -1.647 -15.356 1.00 82.69 85 ARG A N 1
ATOM 635 C CA . ARG A 1 85 ? 11.439 -1.475 -14.671 1.00 82.69 85 ARG A CA 1
ATOM 636 C C . ARG A 1 85 ? 11.650 -1.137 -13.198 1.00 82.69 85 ARG A C 1
ATOM 638 O O . ARG A 1 85 ? 10.985 -0.237 -12.685 1.00 82.69 85 ARG A O 1
ATOM 645 N N . TRP A 1 86 ? 12.627 -1.782 -12.557 1.00 84.69 86 TRP A N 1
ATOM 646 C CA . TRP A 1 86 ? 13.037 -1.475 -11.185 1.00 84.69 86 TRP A CA 1
ATOM 647 C C . TRP A 1 86 ? 13.531 -0.028 -11.076 1.00 84.69 86 TRP A C 1
ATOM 649 O O . TRP A 1 86 ? 13.057 0.734 -10.233 1.00 84.69 86 TRP A O 1
ATOM 659 N N . ALA A 1 87 ? 14.413 0.389 -11.993 1.00 85.75 87 ALA A N 1
ATOM 660 C CA . ALA A 1 87 ? 14.950 1.751 -12.021 1.00 85.75 87 ALA A CA 1
ATOM 661 C C . ALA A 1 87 ? 13.856 2.810 -12.244 1.00 85.75 87 ALA A C 1
ATOM 663 O O . ALA A 1 87 ? 13.876 3.870 -11.619 1.00 85.75 87 ALA A O 1
ATOM 664 N N . ARG A 1 88 ? 12.866 2.519 -13.099 1.00 86.88 88 ARG A N 1
ATOM 665 C CA . ARG A 1 88 ? 11.714 3.406 -13.320 1.00 86.88 88 ARG A CA 1
ATOM 666 C C . ARG A 1 88 ? 10.824 3.519 -12.086 1.00 86.88 88 ARG A C 1
ATOM 668 O O . ARG A 1 88 ? 10.415 4.631 -11.769 1.00 86.88 88 ARG A O 1
ATOM 675 N N . LEU A 1 89 ? 10.565 2.423 -11.369 1.00 85.62 89 LEU A N 1
ATOM 676 C CA . LEU A 1 89 ? 9.815 2.474 -10.109 1.00 85.62 89 LEU A CA 1
ATOM 677 C C . LEU A 1 89 ? 10.562 3.287 -9.043 1.00 85.62 89 LEU A C 1
ATOM 679 O O . LEU A 1 89 ? 9.961 4.127 -8.371 1.00 85.62 89 LEU A O 1
ATOM 683 N N . ASP A 1 90 ? 11.876 3.081 -8.919 1.00 87.25 90 ASP A N 1
ATOM 684 C CA . ASP A 1 90 ? 12.721 3.844 -7.997 1.00 87.25 90 ASP A CA 1
ATOM 685 C C . ASP A 1 90 ? 12.764 5.343 -8.343 1.00 87.25 90 ASP A C 1
ATOM 687 O O . ASP A 1 90 ? 12.743 6.189 -7.448 1.00 87.25 90 ASP A O 1
ATOM 691 N N . ALA A 1 91 ? 12.773 5.697 -9.630 1.00 87.69 91 ALA A N 1
ATOM 692 C CA . ALA A 1 91 ? 12.679 7.085 -10.071 1.00 87.69 91 ALA A CA 1
ATOM 693 C C . ALA A 1 91 ? 11.283 7.678 -9.809 1.00 87.69 91 ALA A C 1
ATOM 695 O O . ALA A 1 91 ? 11.169 8.788 -9.286 1.00 87.69 91 ALA A O 1
ATOM 696 N N . ALA A 1 92 ? 10.221 6.932 -10.120 1.00 86.81 92 ALA A N 1
ATOM 697 C CA . ALA A 1 92 ? 8.841 7.379 -9.973 1.00 86.81 92 ALA A CA 1
ATOM 698 C C . ALA A 1 92 ? 8.478 7.670 -8.512 1.00 86.81 92 ALA A C 1
ATOM 700 O O . ALA A 1 92 ? 7.920 8.726 -8.230 1.00 86.81 92 ALA A O 1
ATOM 701 N N . ARG A 1 93 ? 8.876 6.808 -7.562 1.00 84.00 93 ARG A N 1
ATOM 702 C CA . ARG A 1 93 ? 8.629 7.046 -6.124 1.00 84.00 93 ARG A CA 1
ATOM 703 C C . ARG A 1 93 ? 9.344 8.290 -5.576 1.00 84.00 93 ARG A C 1
ATOM 705 O O . ARG A 1 93 ? 8.941 8.819 -4.546 1.00 84.00 93 ARG A O 1
ATOM 712 N N . LYS A 1 94 ? 10.444 8.719 -6.209 1.00 85.50 94 LYS A N 1
ATOM 713 C CA . LYS A 1 94 ? 11.235 9.899 -5.808 1.00 85.50 94 LYS A CA 1
ATOM 714 C C . LYS A 1 94 ? 10.699 11.189 -6.431 1.00 85.50 94 LYS A C 1
ATOM 716 O O . LYS A 1 94 ? 11.047 12.280 -5.979 1.00 85.50 94 LYS A O 1
ATOM 721 N N . ASN A 1 95 ? 9.882 11.080 -7.474 1.00 83.81 95 ASN A N 1
ATOM 722 C CA . ASN A 1 95 ? 9.359 12.220 -8.204 1.00 83.81 95 ASN A CA 1
ATOM 723 C C . ASN A 1 95 ? 8.128 12.800 -7.490 1.00 83.81 95 ASN A C 1
ATOM 725 O O . ASN A 1 95 ? 7.101 12.146 -7.334 1.00 83.81 95 ASN A O 1
ATOM 729 N N . LYS A 1 96 ? 8.221 14.075 -7.098 1.00 77.19 96 LYS A N 1
ATOM 730 C CA . LYS A 1 96 ? 7.157 14.796 -6.380 1.00 77.19 96 LYS A CA 1
ATOM 731 C C . LYS A 1 96 ? 5.879 14.997 -7.204 1.00 77.19 96 LYS A C 1
ATOM 733 O O . LYS A 1 96 ? 4.830 15.229 -6.619 1.00 77.19 96 LYS A O 1
ATOM 738 N N . ASN A 1 97 ? 5.963 14.889 -8.531 1.00 76.56 97 ASN A N 1
ATOM 739 C CA . ASN A 1 97 ? 4.829 15.052 -9.442 1.00 76.56 97 ASN A CA 1
ATOM 740 C C . ASN A 1 97 ? 4.120 13.724 -9.763 1.00 76.56 97 ASN A C 1
ATOM 742 O O . ASN A 1 97 ? 3.059 13.736 -10.380 1.00 76.56 97 ASN A O 1
ATOM 746 N N . THR A 1 98 ? 4.692 12.580 -9.374 1.00 75.62 98 THR A N 1
ATOM 747 C CA . THR A 1 98 ? 4.101 11.252 -9.590 1.00 75.62 98 THR A CA 1
ATOM 748 C C . THR A 1 98 ? 4.050 10.494 -8.275 1.00 75.62 98 THR A C 1
ATOM 750 O O . THR A 1 98 ? 5.013 9.848 -7.872 1.00 75.62 98 THR A O 1
ATOM 753 N N . THR A 1 99 ? 2.922 10.584 -7.582 1.00 81.81 99 THR A N 1
ATOM 754 C CA . THR A 1 99 ? 2.782 9.994 -6.250 1.00 81.81 99 THR A CA 1
ATOM 755 C C . THR A 1 99 ? 2.212 8.581 -6.341 1.00 81.81 99 THR A C 1
ATOM 757 O O . THR A 1 99 ? 1.167 8.364 -6.961 1.00 81.81 99 THR A O 1
ATOM 760 N N . ILE A 1 100 ? 2.890 7.626 -5.700 1.00 87.19 100 ILE A N 1
ATOM 761 C CA . ILE A 1 100 ? 2.290 6.337 -5.344 1.00 87.19 100 ILE A CA 1
ATOM 762 C C . ILE A 1 100 ? 1.358 6.610 -4.164 1.00 87.19 100 ILE A C 1
ATOM 764 O O . ILE A 1 100 ? 1.823 6.944 -3.077 1.00 87.19 100 ILE A O 1
ATOM 768 N N . GLY A 1 101 ? 0.054 6.525 -4.399 1.00 89.31 101 GLY A N 1
ATOM 769 C CA . GLY A 1 101 ? -0.974 6.704 -3.385 1.00 89.31 101 GLY A CA 1
ATOM 770 C C . GLY A 1 101 ? -1.300 5.386 -2.701 1.00 89.31 101 GLY A C 1
ATOM 771 O O . GLY A 1 101 ? -1.504 4.372 -3.370 1.00 89.31 101 GLY A O 1
ATOM 772 N N . VAL A 1 102 ? -1.389 5.424 -1.374 1.00 90.25 102 VAL A N 1
ATOM 773 C CA . VAL A 1 102 ? -1.859 4.306 -0.556 1.00 90.25 102 VAL A CA 1
ATOM 774 C C . VAL A 1 102 ? -2.927 4.833 0.379 1.00 90.25 102 VAL A C 1
ATOM 776 O O . VAL A 1 102 ? -2.682 5.761 1.153 1.00 90.25 102 VAL A O 1
ATOM 779 N N . ARG A 1 103 ? -4.115 4.240 0.300 1.00 93.44 103 ARG A N 1
ATOM 780 C CA . ARG A 1 103 ? -5.221 4.546 1.200 1.00 93.44 103 ARG A CA 1
ATOM 781 C C . ARG A 1 103 ? -5.653 3.273 1.902 1.00 93.44 103 ARG A C 1
ATOM 783 O O . ARG A 1 103 ? -5.917 2.263 1.259 1.00 93.44 103 ARG A O 1
ATOM 790 N N . VAL A 1 104 ? -5.700 3.319 3.225 1.00 94.44 104 VAL A N 1
ATOM 791 C CA . VAL A 1 104 ? -6.025 2.172 4.071 1.00 94.44 104 VAL A CA 1
ATOM 792 C C . VAL A 1 104 ? -7.186 2.544 4.962 1.00 94.44 104 VAL A C 1
ATOM 794 O O . VAL A 1 104 ? -7.132 3.550 5.669 1.00 94.44 104 VAL A O 1
ATOM 797 N N . CYS A 1 105 ? -8.221 1.713 4.963 1.00 95.75 105 CYS A N 1
ATOM 798 C CA . CYS A 1 105 ? -9.236 1.772 5.995 1.00 95.75 105 CYS A CA 1
ATOM 799 C C . CYS A 1 105 ? -9.122 0.571 6.921 1.00 95.75 105 CYS A C 1
ATOM 801 O O . CYS A 1 105 ? -9.010 -0.576 6.476 1.00 95.75 105 CYS A O 1
ATOM 803 N N . TYR A 1 106 ? -9.171 0.839 8.217 1.00 96.38 106 TYR A N 1
ATOM 804 C CA . TYR A 1 106 ? -9.093 -0.175 9.254 1.00 96.38 106 TYR A CA 1
ATOM 805 C C . TYR A 1 106 ? -10.032 0.178 10.400 1.00 96.38 106 TYR A C 1
ATOM 807 O O . TYR A 1 106 ? -10.417 1.334 10.562 1.00 96.38 106 TYR A O 1
ATOM 815 N N . CYS A 1 107 ? -10.390 -0.815 11.206 1.00 97.00 107 CYS A N 1
ATOM 816 C CA . CYS A 1 107 ? -11.097 -0.581 12.459 1.00 97.00 107 CYS A CA 1
ATOM 817 C C . CYS A 1 107 ? -10.301 -1.166 13.622 1.00 97.00 107 CYS A C 1
ATOM 819 O O . CYS A 1 107 ? -9.630 -2.190 13.476 1.00 97.00 107 CYS A O 1
ATOM 821 N N . SER A 1 108 ? -10.339 -0.491 14.765 1.00 95.44 108 SER A N 1
ATOM 822 C CA . SER A 1 108 ? -9.734 -0.980 15.999 1.00 95.44 108 SER A CA 1
ATOM 823 C C . SER A 1 108 ? -10.492 -2.202 16.530 1.00 95.44 108 SER A C 1
ATOM 825 O O . SER A 1 108 ? -11.543 -2.592 16.016 1.00 95.44 108 SER A O 1
ATOM 827 N N . VAL A 1 109 ? -9.980 -2.798 17.605 1.00 93.94 109 VAL A N 1
ATOM 828 C CA . VAL A 1 109 ? -10.682 -3.858 18.348 1.00 93.94 109 VAL A CA 1
ATOM 829 C C . VAL A 1 109 ? -11.991 -3.391 18.999 1.00 93.94 109 VAL A C 1
ATOM 831 O O . VAL A 1 109 ? -12.812 -4.228 19.352 1.00 93.94 109 VAL A O 1
ATOM 834 N N . PHE A 1 110 ? -12.193 -2.077 19.133 1.00 94.31 110 PHE A N 1
ATOM 835 C CA . PHE A 1 110 ? -13.429 -1.466 19.634 1.00 94.31 110 PHE A CA 1
ATOM 836 C C . PHE A 1 110 ? -14.390 -1.072 18.500 1.00 94.31 110 PHE A C 1
ATOM 838 O O . PHE A 1 110 ? -15.306 -0.284 18.715 1.00 94.31 110 PHE A O 1
ATOM 845 N N . ASP A 1 111 ? -14.146 -1.574 17.284 1.00 93.56 111 ASP A N 1
ATOM 846 C CA . ASP A 1 111 ? -14.911 -1.291 16.064 1.00 93.56 111 ASP A CA 1
ATOM 847 C C . ASP A 1 111 ? -14.990 0.203 15.691 1.00 93.56 111 ASP A C 1
ATOM 849 O O . ASP A 1 111 ? -15.838 0.633 14.909 1.00 93.56 111 ASP A O 1
ATOM 853 N N . GLU A 1 112 ? -14.038 1.002 16.174 1.00 96.31 112 GLU A N 1
ATOM 854 C CA . GLU A 1 112 ? -13.846 2.372 15.709 1.00 96.31 112 GLU A CA 1
ATOM 855 C C . GLU A 1 112 ? -13.025 2.369 14.426 1.00 96.31 112 GLU A C 1
ATOM 857 O O . GLU A 1 112 ? -11.908 1.848 14.400 1.00 96.31 112 GLU A O 1
ATOM 862 N N . CYS A 1 113 ? -13.571 2.949 13.359 1.00 97.31 113 CYS A N 1
ATOM 863 C CA . CYS A 1 113 ? -12.946 2.910 12.045 1.00 97.31 113 CYS A CA 1
ATOM 864 C C . CYS A 1 113 ? -12.187 4.197 11.719 1.00 97.31 113 CYS A C 1
ATOM 866 O O . CYS A 1 113 ? -12.577 5.309 12.087 1.00 97.31 113 CYS A O 1
ATOM 868 N N . TYR A 1 114 ? -11.098 4.029 10.979 1.00 96.88 114 TYR A N 1
ATOM 869 C CA . TYR A 1 114 ? -10.181 5.088 10.601 1.00 96.88 114 TYR A CA 1
ATOM 870 C C . TYR A 1 114 ? -9.770 4.926 9.145 1.00 96.88 114 TYR A C 1
ATOM 872 O O . TYR A 1 114 ? -9.557 3.816 8.657 1.00 96.88 114 TYR A O 1
ATOM 880 N N . LEU A 1 115 ? -9.635 6.059 8.465 1.00 96.12 115 LEU A N 1
ATOM 881 C CA . LEU A 1 115 ? -9.118 6.157 7.113 1.00 96.12 115 LEU A CA 1
ATOM 882 C C . LEU A 1 115 ? -7.759 6.850 7.159 1.00 96.12 115 LEU A C 1
ATOM 884 O O . LEU A 1 115 ? -7.660 8.015 7.556 1.00 96.12 115 LEU A O 1
ATOM 888 N N . HIS A 1 116 ? -6.725 6.136 6.738 1.00 93.81 116 HIS A N 1
ATOM 889 C CA . HIS A 1 116 ? -5.391 6.675 6.547 1.00 93.81 116 HIS A CA 1
ATOM 890 C C . HIS A 1 116 ? -5.104 6.832 5.054 1.00 93.81 116 HIS A C 1
ATOM 892 O O . HIS A 1 116 ? -5.386 5.942 4.254 1.00 93.81 116 HIS A O 1
ATOM 898 N N . ASP A 1 117 ? -4.560 7.981 4.688 1.00 87.69 117 ASP A N 1
ATOM 899 C CA . ASP A 1 117 ? -4.125 8.329 3.341 1.00 87.69 117 ASP A CA 1
ATOM 900 C C . ASP A 1 117 ? -2.811 9.090 3.504 1.00 87.69 117 ASP A C 1
ATOM 902 O O . ASP A 1 117 ? -2.686 9.894 4.430 1.00 87.69 117 ASP A O 1
ATOM 906 N N . ILE A 1 118 ? -1.853 8.843 2.612 1.00 80.00 118 ILE A N 1
ATOM 907 C CA . ILE A 1 118 ? -0.532 9.483 2.603 1.00 80.00 118 ILE A CA 1
ATOM 908 C C . ILE A 1 118 ? -0.574 11.021 2.635 1.00 80.00 118 ILE A C 1
ATOM 910 O O . ILE A 1 118 ? 0.407 11.650 3.026 1.00 80.00 118 ILE A O 1
ATOM 914 N N . ALA A 1 119 ? -1.689 11.640 2.237 1.00 77.12 119 ALA A N 1
ATOM 915 C CA . ALA A 1 119 ? -1.889 13.084 2.312 1.00 77.12 119 ALA A CA 1
ATOM 916 C C . ALA A 1 119 ? -2.037 13.609 3.755 1.00 77.12 119 ALA A C 1
ATOM 918 O O . ALA A 1 119 ? -1.882 14.808 3.990 1.00 77.12 119 ALA A O 1
ATOM 919 N N . TYR A 1 120 ? -2.338 12.738 4.723 1.00 81.62 120 TYR A N 1
ATOM 920 C CA . TYR A 1 120 ? -2.571 13.101 6.118 1.00 81.62 120 TYR A CA 1
ATOM 921 C C . TYR A 1 120 ? -1.570 12.410 7.038 1.00 81.62 120 TYR A C 1
ATOM 923 O O . TYR A 1 120 ? -1.331 11.210 6.949 1.00 81.62 120 TYR A O 1
ATOM 931 N N . ARG A 1 121 ? -1.027 13.177 7.989 1.00 83.75 121 ARG A N 1
ATOM 932 C CA . ARG A 1 121 ? -0.090 12.650 8.988 1.00 83.75 121 ARG A CA 1
ATOM 933 C C . ARG A 1 121 ? -0.742 11.620 9.912 1.00 83.75 121 ARG A C 1
ATOM 935 O O . ARG A 1 121 ? -0.116 10.622 10.236 1.00 83.75 121 ARG A O 1
ATOM 942 N N . GLU A 1 122 ? -1.987 11.871 10.306 1.00 88.38 122 GLU A N 1
ATOM 943 C CA . GLU A 1 122 ? -2.741 11.029 11.234 1.00 88.38 122 GLU A CA 1
ATOM 944 C C . GLU A 1 122 ? -3.966 10.412 10.537 1.00 88.38 122 GLU A C 1
ATOM 946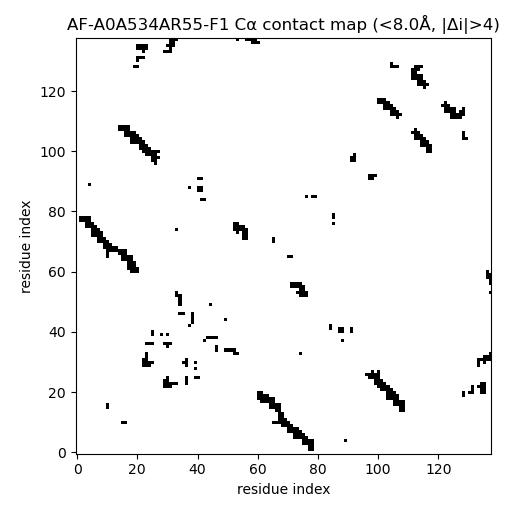 O O . GLU A 1 122 ? -4.609 11.080 9.715 1.00 88.38 122 GLU A O 1
ATOM 951 N N . PRO A 1 123 ? -4.331 9.156 10.852 1.00 93.12 123 PRO A N 1
ATOM 952 C CA . PRO A 1 123 ? -5.582 8.553 10.406 1.00 93.12 123 PRO A CA 1
ATOM 953 C C . PRO A 1 123 ? -6.797 9.354 10.884 1.00 93.12 123 PRO A C 1
ATOM 955 O O . PRO A 1 123 ? -6.886 9.769 12.039 1.00 93.12 123 PRO A O 1
ATOM 958 N N . ARG A 1 124 ? -7.782 9.545 10.006 1.00 95.00 124 ARG A N 1
ATOM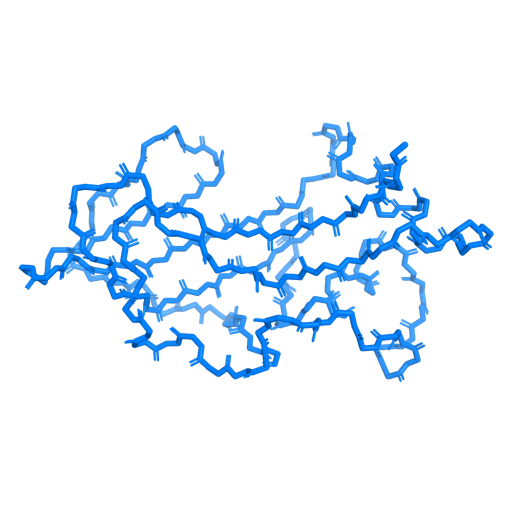 959 C CA . ARG A 1 124 ? -9.022 10.260 10.337 1.00 95.00 124 ARG A CA 1
ATOM 960 C C . ARG A 1 124 ? -10.099 9.272 10.749 1.00 95.00 124 ARG A C 1
ATOM 962 O O . ARG A 1 124 ? -10.342 8.305 10.032 1.00 95.00 124 ARG A O 1
ATOM 969 N N . ARG A 1 125 ? -10.786 9.538 11.861 1.00 95.69 125 ARG A N 1
ATOM 970 C CA . ARG A 1 125 ? -11.936 8.730 12.291 1.00 95.69 125 ARG A CA 1
ATOM 971 C C . ARG A 1 125 ? -13.065 8.826 11.263 1.00 95.69 125 ARG A C 1
ATOM 973 O O . ARG A 1 125 ? -13.382 9.915 10.784 1.00 95.69 125 ARG A O 1
ATOM 980 N N . VAL A 1 126 ? -13.679 7.693 10.945 1.00 96.88 126 VAL A N 1
ATOM 981 C CA . VAL A 1 126 ? -14.830 7.577 10.040 1.00 96.88 126 VAL A CA 1
ATOM 982 C C . VAL A 1 126 ? -15.904 6.705 10.685 1.00 96.88 126 VAL A C 1
ATOM 984 O O . VAL A 1 126 ? -15.598 5.843 11.502 1.00 96.88 126 VAL A O 1
ATOM 987 N N . GLY A 1 127 ? -17.174 6.923 10.332 1.00 96.38 127 GLY A N 1
ATOM 988 C CA . GLY A 1 127 ? -18.276 6.117 10.878 1.00 96.38 127 GLY A CA 1
ATOM 989 C C . GLY A 1 127 ? -18.220 4.651 10.438 1.00 96.38 127 GLY A C 1
ATOM 990 O O . GLY A 1 127 ? -18.557 3.760 11.207 1.00 96.38 127 GLY A O 1
ATOM 991 N N . ALA A 1 128 ? -17.757 4.404 9.214 1.00 95.19 128 ALA A N 1
ATOM 992 C CA . ALA A 1 128 ? -17.494 3.080 8.672 1.00 95.19 1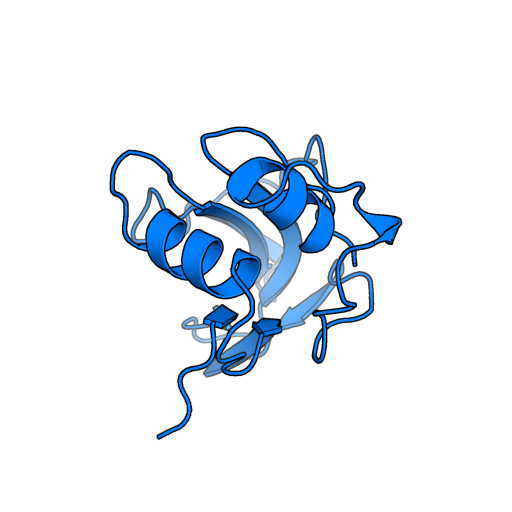28 ALA A CA 1
ATOM 993 C C . ALA A 1 128 ? -16.474 3.192 7.535 1.00 95.19 128 ALA A C 1
ATOM 995 O O . ALA A 1 128 ? -16.298 4.265 6.949 1.00 95.19 128 ALA A O 1
ATOM 996 N N . CYS A 1 129 ? -15.818 2.081 7.207 1.00 95.38 129 CYS A N 1
ATOM 997 C CA . CYS A 1 129 ? -14.911 2.057 6.071 1.00 95.38 129 CYS A CA 1
ATOM 998 C C . CYS A 1 129 ? -15.663 2.210 4.744 1.00 95.38 129 CYS A C 1
ATOM 1000 O O . CYS A 1 129 ? -16.614 1.459 4.506 1.00 95.38 129 CYS A O 1
ATOM 1002 N N . PRO A 1 130 ? -15.248 3.149 3.871 1.00 93.94 130 PRO A N 1
ATOM 1003 C CA . PRO A 1 130 ? -15.849 3.289 2.556 1.00 93.94 130 PRO A CA 1
ATOM 1004 C C . PRO A 1 130 ? -15.571 2.041 1.719 1.00 93.94 130 PRO A C 1
ATOM 1006 O O . PRO A 1 130 ? -14.527 1.400 1.857 1.00 93.94 130 PRO A O 1
ATOM 1009 N N . THR A 1 131 ? -16.502 1.711 0.825 1.00 91.50 131 THR A N 1
ATOM 1010 C CA . THR A 1 131 ? -16.262 0.658 -0.165 1.00 91.50 131 THR A CA 1
ATOM 1011 C C . THR A 1 131 ? -15.321 1.215 -1.236 1.00 91.50 131 THR A C 1
ATOM 1013 O O . THR A 1 131 ? -15.672 2.216 -1.866 1.00 91.50 131 THR A O 1
ATOM 1016 N N . PRO A 1 132 ? -14.129 0.627 -1.431 1.00 89.75 132 PRO A N 1
ATOM 1017 C CA . PRO A 1 132 ? -13.203 1.087 -2.456 1.00 89.75 132 PRO A CA 1
ATOM 1018 C C . PRO A 1 132 ? -13.775 0.807 -3.848 1.00 89.75 132 PRO A C 1
ATOM 1020 O O . PRO A 1 132 ? -14.379 -0.241 -4.074 1.00 89.75 132 PRO A O 1
ATOM 1023 N N . ALA A 1 133 ? -13.555 1.723 -4.793 1.00 88.81 133 ALA A N 1
ATOM 1024 C CA . ALA A 1 133 ? -13.943 1.500 -6.189 1.00 88.81 133 ALA A CA 1
ATOM 1025 C C . ALA A 1 133 ? -13.106 0.379 -6.828 1.00 88.81 133 ALA A C 1
ATOM 1027 O O . ALA A 1 133 ? -13.618 -0.420 -7.607 1.00 88.81 133 ALA A O 1
ATOM 1028 N N . VAL A 1 134 ? -11.821 0.317 -6.465 1.00 90.94 134 VAL A N 1
ATOM 1029 C CA . VAL A 1 134 ? -10.883 -0.732 -6.869 1.00 90.94 134 VAL A CA 1
ATOM 1030 C C . VAL A 1 134 ? -10.134 -1.194 -5.615 1.00 90.94 134 VAL A C 1
ATOM 1032 O O . VAL A 1 134 ? -9.203 -0.510 -5.186 1.00 90.94 134 VAL A O 1
ATOM 1035 N N . PRO A 1 135 ? -10.556 -2.295 -4.967 1.00 87.44 135 PRO A N 1
ATOM 1036 C CA . PRO A 1 135 ? -9.815 -2.849 -3.842 1.00 87.44 135 PRO A CA 1
ATOM 1037 C C . PRO A 1 135 ? -8.477 -3.422 -4.314 1.00 87.44 135 PRO A C 1
ATOM 1039 O O . PRO A 1 135 ? -8.398 -4.029 -5.381 1.00 87.44 135 PRO A O 1
ATOM 1042 N N . TYR A 1 136 ? -7.445 -3.269 -3.489 1.00 86.38 136 TYR A N 1
ATOM 1043 C CA . TYR A 1 136 ? -6.211 -4.026 -3.639 1.00 86.38 136 TYR A CA 1
ATOM 1044 C C . TYR A 1 136 ? -6.443 -5.501 -3.282 1.00 86.38 136 TYR A C 1
ATOM 1046 O O . TYR A 1 136 ? -7.025 -5.799 -2.235 1.00 86.38 136 TYR A O 1
ATOM 1054 N N . GLY A 1 137 ? -5.964 -6.404 -4.135 1.00 80.56 137 GLY A N 1
ATOM 1055 C CA . GLY A 1 137 ? -5.962 -7.845 -3.903 1.00 80.56 137 GLY A CA 1
ATOM 1056 C C . GLY A 1 137 ? -5.023 -8.551 -4.877 1.00 80.56 137 GLY A C 1
ATOM 1057 O O . GLY A 1 137 ? -5.379 -8.728 -6.040 1.00 80.56 137 GLY A O 1
ATOM 1058 N N . ASP A 1 138 ? -3.839 -8.930 -4.391 1.00 69.56 138 ASP A N 1
ATOM 1059 C CA . ASP A 1 138 ? -2.843 -9.770 -5.083 1.00 69.56 138 ASP A CA 1
ATOM 1060 C C . ASP A 1 138 ? -2.785 -11.190 -4.493 1.00 69.56 138 ASP A C 1
ATOM 1062 O O . ASP A 1 138 ? -3.132 -11.372 -3.298 1.00 69.56 138 ASP A O 1
#

Secondary structure (DSSP, 8-state):
----EEEEEE--SSS-EEEEEEEEEETTEEESSHHHHHHHHT-SS-GGGS----SS--S--TT-EE-TT-EEEEEEE---TT-HHHHHHHHHHH-TTS-EEEEEEEEETT--EEEEETT-SSPEEESSPPPPSS----

pLDDT: mean 84.66, std 11.35, range [44.12, 97.31]

Mean predicted aligned error: 5.7 Å